Protein AF-A0A7C1ZHV8-F1 (afdb_monomer)

Sequence (47 aa):
EETKHRALAVGKAMFDALEMESKSSGKVIKNIHTIQDSIWEFEKSFT

Solvent-accessible surface area (backbone atoms only — not comparable to full-atom values): 3186 Å² total; per-residue (Å²): 140,82,82,61,103,59,88,63,63,47,57,47,73,72,58,54,74,70,57,49,73,70,49,92,70,80,88,53,58,48,79,74,47,42,71,83,36,74,67,47,54,44,60,72,66,74,115

Radius of gyration: 13.81 Å; Cα contacts (8 Å, |Δi|>4): 35; chains: 1; bounding box: 34×20×30 Å

Mean predicted aligned error: 8.02 Å

Nearest PDB structures (foldseek):
  3d79-assembly1_A  TM=9.077E-01  e=2.232E-01  Pyrococcus horikoshii
  3r90-assembly1_D  TM=8.085E-01  e=6.846E-01  Homo sapiens
  1q7h-assembly1_A  TM=7.585E-01  e=1.702E+00  Thermoplasma acidophilum DSM 1728

Foldseek 3Di:
DVPDPDDFFDFAAPDDPVVVVVDPDDDGTHTDGGCPDPVVVCVVVVD

Secondary structure (DSSP, 8-state):
---SS---EEEEESS-HHHHHH-SSS--EEEEEETTSHHHHHHHH--

pLDDT: mean 77.94, std 11.5, r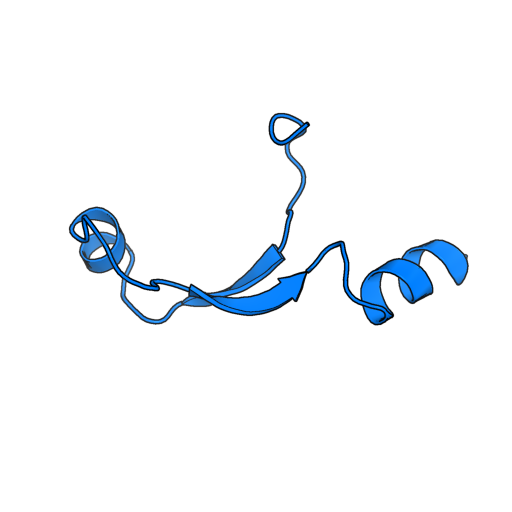ange [47.88, 90.5]

Structure (mmCIF, N/CA/C/O backbone):
data_AF-A0A7C1ZHV8-F1
#
_entry.id   AF-A0A7C1ZHV8-F1
#
loop_
_atom_site.group_PDB
_atom_site.id
_atom_site.type_symbol
_atom_site.label_atom_id
_atom_site.label_alt_id
_atom_site.label_comp_id
_atom_site.label_asym_id
_atom_site.label_entity_id
_atom_site.label_seq_id
_atom_site.pdbx_PDB_ins_code
_atom_site.Cartn_x
_atom_site.Cartn_y
_atom_site.Cartn_z
_atom_site.occupancy
_atom_site.B_iso_or_equiv
_atom_site.auth_seq_id
_atom_site.auth_comp_id
_atom_site.auth_asym_id
_atom_site.auth_atom_id
_atom_site.pdbx_PDB_model_num
ATOM 1 N N . GLU A 1 1 ? 16.123 7.061 9.669 1.00 48.91 1 GLU A N 1
ATOM 2 C CA . GLU A 1 1 ? 16.003 7.583 8.293 1.00 48.91 1 GLU A CA 1
ATOM 3 C C . GLU A 1 1 ? 14.699 7.104 7.641 1.00 48.91 1 GLU A C 1
ATOM 5 O O . GLU A 1 1 ? 14.728 6.362 6.675 1.00 48.91 1 GLU A O 1
ATOM 10 N N . GLU A 1 2 ? 13.547 7.543 8.154 1.00 47.88 2 GLU A N 1
ATOM 11 C CA . GLU A 1 2 ? 12.225 7.372 7.502 1.00 47.88 2 GLU A CA 1
ATOM 12 C C . GLU A 1 2 ? 11.580 8.739 7.188 1.00 47.88 2 GLU A C 1
ATOM 14 O O . GLU A 1 2 ? 10.440 8.840 6.757 1.00 47.88 2 GLU A O 1
ATOM 19 N N . THR A 1 3 ? 12.334 9.820 7.408 1.00 52.94 3 THR A N 1
ATOM 20 C CA . THR A 1 3 ? 11.909 11.224 7.300 1.00 52.94 3 THR A CA 1
ATOM 21 C C . THR A 1 3 ? 12.320 11.891 5.988 1.00 52.94 3 THR A C 1
ATOM 23 O O . THR A 1 3 ? 12.025 13.061 5.766 1.00 52.94 3 THR A O 1
ATOM 26 N N . LYS A 1 4 ? 12.989 11.163 5.091 1.00 61.00 4 LYS A N 1
ATOM 27 C CA . LYS A 1 4 ? 13.200 11.609 3.709 1.00 61.00 4 LYS A CA 1
ATOM 28 C C . LYS A 1 4 ? 11.902 11.279 2.974 1.00 61.00 4 LYS A C 1
ATOM 30 O O . LYS A 1 4 ? 11.506 10.125 3.050 1.00 61.00 4 LYS A O 1
ATOM 35 N N . HIS A 1 5 ? 11.239 12.243 2.323 1.00 65.62 5 HIS A N 1
ATOM 36 C CA . HIS A 1 5 ? 9.973 12.093 1.570 1.00 65.62 5 HIS A CA 1
ATOM 37 C C . HIS A 1 5 ? 10.071 11.104 0.386 1.00 65.62 5 HIS A C 1
ATOM 39 O O . HIS A 1 5 ? 9.848 11.447 -0.771 1.00 65.62 5 HIS A O 1
ATOM 45 N N . ARG A 1 6 ? 10.469 9.870 0.669 1.00 72.31 6 ARG A N 1
ATOM 46 C CA . ARG A 1 6 ? 10.806 8.813 -0.266 1.00 72.31 6 ARG A CA 1
ATOM 47 C C . ARG A 1 6 ? 9.934 7.618 0.069 1.00 72.31 6 ARG A C 1
ATOM 49 O O . ARG A 1 6 ? 9.799 7.250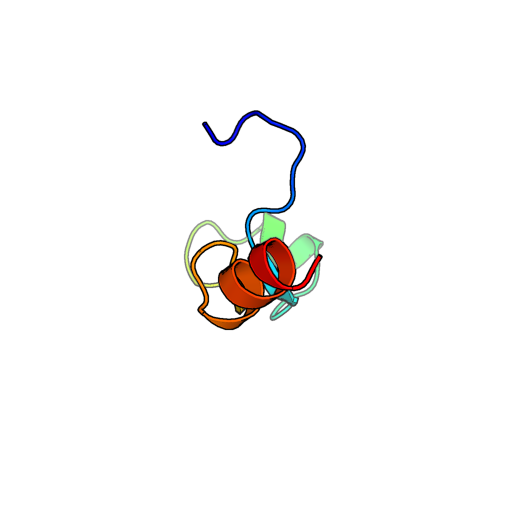 1.233 1.00 72.31 6 ARG A O 1
ATOM 56 N N . ALA A 1 7 ? 9.353 7.013 -0.958 1.00 77.19 7 ALA A N 1
ATOM 57 C CA . ALA A 1 7 ? 8.599 5.782 -0.793 1.00 77.19 7 ALA A CA 1
ATOM 58 C C . ALA A 1 7 ? 9.521 4.663 -0.270 1.00 77.19 7 ALA A C 1
ATOM 60 O O . ALA A 1 7 ? 10.613 4.460 -0.801 1.00 77.19 7 ALA A O 1
ATOM 61 N N . LEU A 1 8 ? 9.077 3.960 0.776 1.00 81.31 8 LEU A N 1
ATOM 62 C CA . LEU A 1 8 ? 9.806 2.847 1.405 1.00 81.31 8 LEU A CA 1
ATOM 63 C C . LEU A 1 8 ? 9.323 1.476 0.906 1.00 81.31 8 LEU A C 1
ATOM 65 O O . LEU A 1 8 ? 10.067 0.497 0.916 1.00 81.31 8 LEU A O 1
ATOM 69 N N . ALA A 1 9 ? 8.066 1.392 0.475 1.00 83.75 9 ALA A N 1
ATOM 70 C CA . ALA A 1 9 ? 7.474 0.183 -0.073 1.00 83.75 9 ALA A CA 1
ATOM 71 C C . ALA A 1 9 ? 6.252 0.526 -0.928 1.00 83.75 9 ALA A C 1
ATOM 73 O O . ALA A 1 9 ? 5.601 1.553 -0.730 1.00 83.75 9 ALA A O 1
ATOM 74 N N . VAL A 1 10 ? 5.928 -0.371 -1.851 1.00 84.88 10 VAL A N 1
ATOM 75 C CA . VAL A 1 10 ? 4.729 -0.341 -2.682 1.00 84.88 10 VAL A CA 1
ATOM 76 C C . VAL A 1 10 ? 3.915 -1.596 -2.384 1.00 84.88 10 VAL A C 1
ATOM 78 O O . VAL A 1 10 ? 4.439 -2.707 -2.272 1.00 84.88 10 VAL A O 1
ATOM 81 N N . GLY A 1 11 ? 2.605 -1.433 -2.240 1.00 87.06 11 GLY A N 1
ATOM 82 C CA . GLY A 1 11 ? 1.708 -2.535 -1.928 1.00 87.06 11 GLY A CA 1
ATOM 83 C C . GLY A 1 11 ? 0.279 -2.269 -2.374 1.00 87.06 11 GLY A C 1
ATOM 84 O O . GLY A 1 11 ? -0.070 -1.163 -2.779 1.00 87.06 11 GLY A O 1
ATOM 85 N N . LYS A 1 12 ? -0.556 -3.305 -2.293 1.00 90.50 12 LYS A N 1
ATOM 86 C CA . LYS A 1 12 ? -1.986 -3.224 -2.594 1.00 90.50 12 LYS A CA 1
ATOM 87 C C . LYS A 1 12 ? -2.780 -2.960 -1.318 1.00 90.50 12 LYS A C 1
ATOM 89 O O . LYS A 1 12 ? -2.633 -3.693 -0.337 1.00 90.50 12 LYS A O 1
ATOM 94 N N . ALA A 1 13 ? -3.642 -1.950 -1.360 1.00 90.00 13 ALA A N 1
ATOM 95 C CA . ALA A 1 13 ? -4.607 -1.667 -0.306 1.00 90.00 13 ALA A CA 1
ATOM 96 C C . ALA A 1 13 ? -5.551 -2.863 -0.088 1.00 90.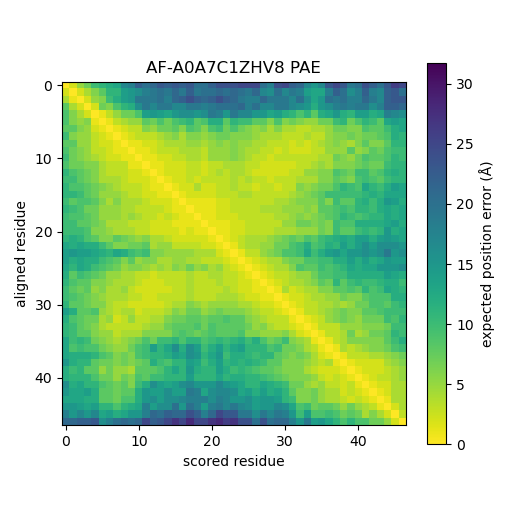00 13 ALA A C 1
ATOM 98 O O . ALA A 1 13 ? -6.039 -3.455 -1.053 1.00 90.00 13 ALA A O 1
ATOM 99 N N . MET A 1 14 ? -5.770 -3.242 1.175 1.00 89.00 14 MET A N 1
ATOM 100 C CA . MET A 1 14 ? -6.708 -4.314 1.545 1.00 89.00 14 MET A CA 1
ATOM 101 C C . MET A 1 14 ? -8.063 -3.795 2.033 1.00 89.00 14 MET A C 1
ATOM 103 O O . MET A 1 14 ? -9.001 -4.579 2.123 1.00 89.00 14 MET A O 1
ATOM 107 N N . PHE A 1 15 ? -8.141 -2.507 2.350 1.00 89.19 15 PHE A N 1
ATOM 108 C CA . PHE A 1 15 ? -9.312 -1.821 2.887 1.00 89.19 15 PHE A CA 1
ATOM 109 C C . PHE A 1 15 ? -9.405 -0.435 2.252 1.00 89.19 15 PHE A C 1
ATOM 111 O O . PHE A 1 15 ? -8.406 0.059 1.719 1.00 89.19 15 PHE A O 1
ATOM 118 N N . ASP A 1 16 ? -10.567 0.197 2.339 1.00 89.88 16 ASP A N 1
ATOM 119 C CA . ASP A 1 16 ? -10.721 1.578 1.890 1.00 89.88 16 ASP A CA 1
ATOM 120 C C . ASP A 1 16 ? -10.068 2.555 2.880 1.00 89.88 16 ASP A C 1
ATOM 122 O O . ASP A 1 16 ? -9.792 2.214 4.032 1.00 89.88 16 ASP A O 1
ATOM 126 N N . ALA A 1 17 ? -9.803 3.790 2.443 1.00 87.94 17 ALA A N 1
ATOM 127 C CA . ALA A 1 17 ? -9.038 4.767 3.227 1.00 87.94 17 ALA A CA 1
ATOM 128 C C . ALA A 1 17 ? -9.624 5.006 4.633 1.00 87.94 17 ALA A C 1
ATOM 130 O O . ALA A 1 17 ? -8.898 4.955 5.623 1.00 87.94 17 ALA A O 1
ATOM 131 N N . LEU A 1 18 ? -10.947 5.171 4.727 1.00 89.69 18 LEU A N 1
ATOM 132 C CA . LEU A 1 18 ? -11.648 5.379 6.000 1.00 89.69 18 LEU A CA 1
ATOM 133 C C . LEU A 1 18 ? -11.563 4.152 6.917 1.00 89.69 18 LEU A C 1
ATOM 135 O O . LEU A 1 18 ? -11.392 4.270 8.130 1.00 89.69 18 LEU A O 1
ATOM 139 N N . GLU A 1 19 ? -11.649 2.954 6.340 1.00 86.06 19 GLU A N 1
ATOM 140 C CA . GLU A 1 19 ? -11.532 1.710 7.096 1.00 86.06 19 GLU A CA 1
ATOM 141 C C . GLU A 1 19 ? -10.105 1.505 7.613 1.00 86.06 19 GLU A C 1
ATOM 143 O O . GLU A 1 19 ? -9.926 1.044 8.741 1.00 86.06 19 GLU A O 1
ATOM 148 N N . MET A 1 20 ? -9.089 1.882 6.828 1.00 88.44 20 MET A N 1
ATOM 149 C CA . MET A 1 20 ? -7.692 1.853 7.265 1.00 88.44 20 MET A CA 1
ATOM 150 C C . MET A 1 20 ? -7.435 2.804 8.433 1.00 88.44 20 MET A C 1
ATOM 152 O O . MET A 1 20 ? -6.793 2.393 9.396 1.00 88.44 20 MET A O 1
ATOM 156 N N . GLU A 1 21 ? -7.953 4.033 8.379 1.00 88.12 21 GLU A N 1
ATOM 157 C CA . GLU A 1 21 ? -7.809 5.017 9.462 1.00 88.12 21 GLU A CA 1
ATOM 158 C C . GLU 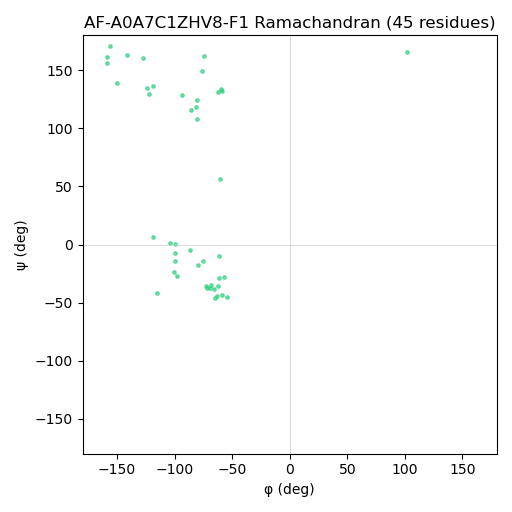A 1 21 ? -8.458 4.538 10.766 1.00 88.12 21 GLU A C 1
ATOM 160 O O . GLU A 1 21 ? -7.930 4.765 11.854 1.00 88.12 21 GLU A O 1
ATOM 165 N N . SER A 1 22 ? -9.580 3.821 10.665 1.00 88.75 22 SER A N 1
ATOM 166 C CA . SER A 1 22 ? -10.293 3.285 11.828 1.00 88.75 22 SER A CA 1
ATOM 167 C C . SER A 1 22 ? -9.621 2.064 12.478 1.00 88.75 22 SER A C 1
ATOM 169 O O . SER A 1 22 ? -9.981 1.677 13.594 1.00 88.75 22 SER A O 1
ATOM 171 N N . LYS A 1 23 ? -8.651 1.425 11.806 1.00 84.38 23 LYS A N 1
ATOM 172 C CA . LYS A 1 23 ? -7.986 0.215 12.306 1.00 84.38 23 LYS A CA 1
ATOM 173 C C . LYS A 1 23 ? -6.813 0.557 13.219 1.00 84.38 23 LYS A C 1
ATOM 175 O O . LYS A 1 23 ? -5.782 1.051 12.786 1.00 84.38 23 LYS A O 1
ATOM 180 N N . SER A 1 24 ? -6.932 0.165 14.485 1.00 81.44 24 SER A N 1
ATOM 181 C CA . SER A 1 24 ? -5.864 0.295 15.485 1.00 81.44 24 SER A CA 1
ATOM 182 C C . SER A 1 24 ? -4.787 -0.792 15.392 1.00 81.44 24 SER A C 1
ATOM 184 O O . SER A 1 24 ? -3.706 -0.640 15.955 1.00 81.44 24 SER A O 1
ATOM 186 N N . SER A 1 25 ? -5.071 -1.911 14.717 1.00 84.06 25 SER A N 1
ATOM 187 C CA . SER A 1 25 ? -4.126 -3.017 14.543 1.00 84.06 25 SER A CA 1
ATOM 188 C C . SER A 1 25 ? -4.486 -3.908 13.351 1.00 84.06 25 SER A C 1
ATOM 190 O O . SER A 1 25 ? -5.619 -3.913 12.859 1.00 84.06 25 SER A O 1
ATOM 192 N N . GLY A 1 26 ? -3.504 -4.686 12.895 1.00 82.56 26 GLY A N 1
ATOM 193 C CA . GLY A 1 26 ? -3.635 -5.591 11.757 1.00 82.56 26 GLY A CA 1
ATOM 194 C C . GLY A 1 26 ? -3.014 -5.041 10.473 1.00 82.56 26 GLY A C 1
ATOM 195 O O . GLY A 1 26 ? -2.657 -3.871 10.360 1.00 82.56 26 GLY A O 1
ATOM 196 N N . LYS A 1 27 ? -2.840 -5.924 9.489 1.00 84.38 27 LYS A N 1
ATOM 197 C CA . LYS A 1 27 ? -2.200 -5.584 8.216 1.00 84.38 27 LYS A CA 1
ATOM 198 C C . LYS A 1 27 ? -3.207 -4.905 7.286 1.00 84.38 27 LYS A C 1
ATOM 200 O O . LYS A 1 27 ? -4.189 -5.531 6.900 1.00 84.38 27 LYS A O 1
ATOM 205 N N . VAL A 1 28 ? -2.939 -3.654 6.910 1.00 87.94 28 VAL A N 1
ATOM 206 C CA . VAL A 1 28 ? -3.824 -2.848 6.042 1.00 87.94 28 VAL A CA 1
ATOM 207 C C . VAL A 1 28 ? -3.371 -2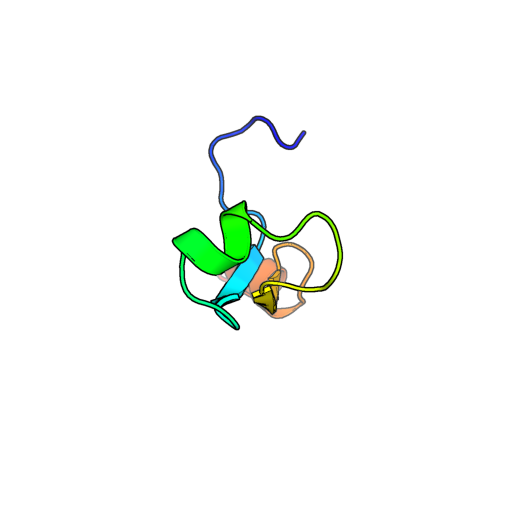.786 4.579 1.00 87.94 28 VAL A C 1
ATOM 209 O O . VAL A 1 28 ? -4.190 -2.615 3.677 1.00 87.94 28 VAL A O 1
ATOM 212 N N . ILE A 1 29 ? -2.077 -2.998 4.323 1.00 86.06 29 ILE A N 1
ATOM 213 C CA . ILE A 1 29 ? -1.493 -3.039 2.978 1.00 86.06 29 ILE A CA 1
ATOM 214 C C . ILE A 1 29 ? -0.810 -4.390 2.767 1.00 86.06 29 ILE A C 1
ATOM 216 O O . ILE A 1 29 ? 0.025 -4.837 3.563 1.00 86.06 29 ILE A O 1
ATOM 220 N N . LYS A 1 30 ? -1.130 -5.049 1.653 1.00 87.69 30 LYS A N 1
ATOM 221 C CA . LYS A 1 30 ? -0.389 -6.214 1.178 1.00 87.69 30 LYS A CA 1
ATOM 222 C C . LYS A 1 30 ? 0.859 -5.733 0.444 1.00 87.69 30 LYS A C 1
ATOM 224 O O . LYS A 1 30 ? 0.761 -5.201 -0.656 1.00 87.69 30 LYS A O 1
ATOM 229 N N . ASN A 1 31 ? 2.016 -5.929 1.064 1.00 85.31 31 ASN A N 1
ATOM 230 C CA . ASN A 1 31 ? 3.314 -5.596 0.485 1.00 85.31 31 ASN A CA 1
ATOM 231 C C . ASN A 1 31 ? 3.5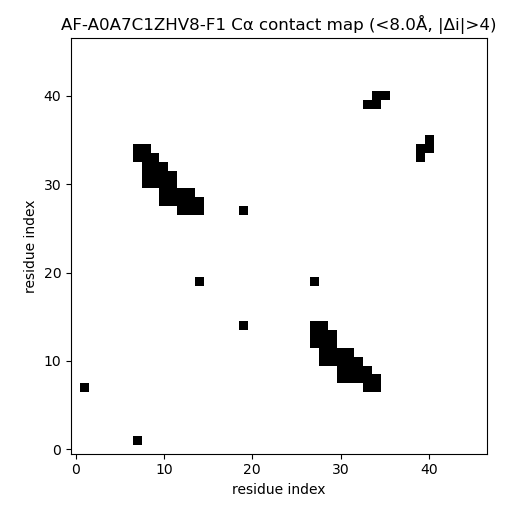42 -6.354 -0.838 1.00 85.31 31 ASN A C 1
ATOM 233 O O . ASN A 1 31 ? 3.270 -7.556 -0.903 1.00 85.31 31 ASN A O 1
ATOM 237 N N . ILE A 1 32 ? 3.978 -5.632 -1.868 1.00 82.50 32 ILE A N 1
ATOM 238 C CA . ILE A 1 32 ? 4.314 -6.168 -3.193 1.00 82.50 32 ILE A CA 1
ATOM 239 C C . ILE A 1 32 ? 5.801 -5.978 -3.463 1.00 82.50 32 ILE A C 1
ATOM 241 O O . ILE A 1 32 ? 6.427 -6.885 -4.001 1.00 82.50 32 ILE A O 1
ATOM 245 N N . HIS A 1 33 ? 6.344 -4.815 -3.108 1.00 81.12 33 HIS A N 1
ATOM 246 C CA . HIS A 1 33 ? 7.733 -4.489 -3.366 1.00 81.12 33 HIS A CA 1
ATOM 247 C C . HIS A 1 33 ? 8.293 -3.543 -2.304 1.00 81.12 33 HIS A C 1
ATOM 249 O O . HIS A 1 33 ? 7.621 -2.589 -1.907 1.00 81.12 33 H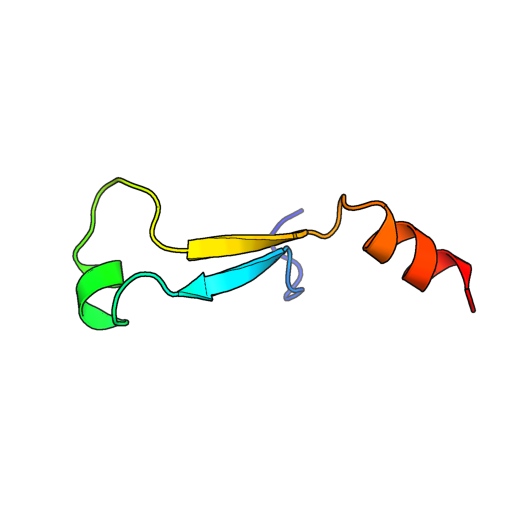IS A O 1
ATOM 255 N N . THR A 1 34 ? 9.530 -3.768 -1.867 1.00 83.69 34 THR A N 1
ATOM 256 C CA . THR A 1 34 ? 10.214 -2.913 -0.888 1.00 83.69 34 THR A CA 1
ATOM 257 C C . THR A 1 34 ? 11.581 -2.449 -1.353 1.00 83.69 34 THR A C 1
ATOM 259 O O . THR A 1 34 ? 12.220 -3.078 -2.191 1.00 83.69 34 THR A O 1
ATOM 262 N N . ILE A 1 35 ? 12.072 -1.377 -0.727 1.00 75.75 35 ILE A N 1
ATOM 263 C CA . ILE A 1 35 ? 13.419 -0.840 -0.965 1.00 75.75 35 ILE A CA 1
ATOM 264 C C . ILE A 1 35 ? 14.566 -1.812 -0.625 1.00 75.75 35 ILE A C 1
ATOM 266 O O . ILE A 1 35 ? 15.718 -1.496 -0.909 1.00 75.75 35 ILE A O 1
ATOM 270 N N . GLN A 1 36 ? 14.275 -2.943 0.027 1.00 72.81 36 GLN A N 1
ATOM 271 C CA . GLN A 1 36 ? 15.246 -3.989 0.372 1.00 72.81 36 GLN A CA 1
ATOM 272 C C . GLN A 1 36 ? 15.138 -5.212 -0.551 1.00 72.81 36 GLN A C 1
ATOM 274 O O . GLN A 1 36 ? 15.867 -6.186 -0.370 1.00 72.81 36 GLN A O 1
ATOM 279 N N . ASP A 1 37 ? 14.235 -5.189 -1.531 1.00 77.88 37 ASP A N 1
ATOM 280 C CA . ASP A 1 37 ? 14.075 -6.302 -2.455 1.00 77.88 37 ASP A CA 1
ATOM 281 C C . ASP A 1 37 ? 15.202 -6.318 -3.490 1.00 77.88 37 ASP A C 1
ATOM 283 O O . ASP A 1 37 ? 15.679 -5.281 -3.956 1.00 77.88 37 ASP A O 1
ATOM 287 N N . SER A 1 38 ? 15.557 -7.518 -3.946 1.00 73.56 38 SER A N 1
ATOM 288 C CA . SER A 1 38 ? 16.606 -7.732 -4.951 1.00 73.56 38 SER A CA 1
ATOM 289 C C . SER A 1 38 ? 16.357 -6.979 -6.264 1.00 73.56 38 SER A C 1
ATOM 291 O O . SER A 1 38 ? 17.303 -6.618 -6.953 1.00 73.56 38 SER A O 1
ATOM 293 N N . ILE A 1 39 ? 15.090 -6.715 -6.601 1.00 73.75 39 ILE A N 1
ATOM 294 C CA . ILE A 1 39 ? 14.697 -5.949 -7.795 1.00 73.75 39 ILE A CA 1
ATOM 295 C C . ILE A 1 39 ? 15.011 -4.452 -7.628 1.00 73.75 39 ILE A C 1
ATOM 297 O O . ILE A 1 39 ? 15.426 -3.808 -8.586 1.00 73.75 39 ILE A O 1
ATOM 301 N N . TRP A 1 40 ? 14.871 -3.907 -6.416 1.00 69.25 40 TRP A N 1
ATOM 302 C CA . TRP A 1 40 ? 15.168 -2.501 -6.123 1.00 69.25 40 TRP A CA 1
ATOM 303 C C . TRP A 1 40 ? 16.681 -2.238 -6.134 1.00 69.25 40 TRP A C 1
ATOM 305 O O . TRP A 1 40 ? 17.143 -1.218 -6.635 1.00 69.25 40 TRP A O 1
ATOM 315 N N . GLU A 1 41 ? 17.477 -3.187 -5.633 1.00 68.69 41 GLU A N 1
ATOM 316 C CA . GLU A 1 41 ? 18.945 -3.137 -5.730 1.00 68.69 41 GLU A CA 1
A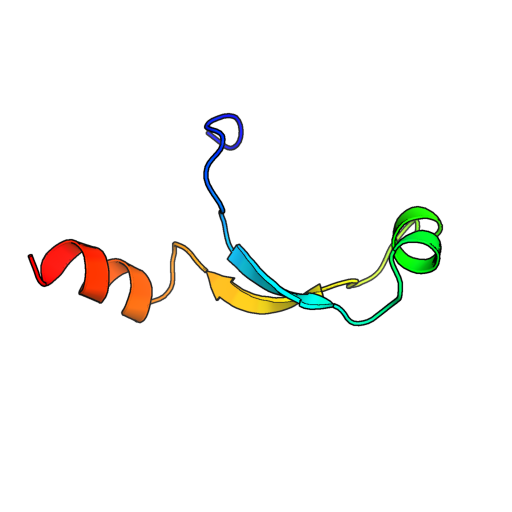TOM 317 C C . GLU A 1 41 ? 19.442 -3.311 -7.173 1.00 68.69 41 GLU A C 1
ATOM 319 O O . GLU A 1 41 ? 20.415 -2.670 -7.582 1.00 68.69 41 GLU A O 1
ATOM 324 N N . PHE A 1 42 ? 18.749 -4.131 -7.969 1.00 72.94 42 PHE A N 1
ATOM 325 C CA . PHE A 1 42 ? 19.035 -4.279 -9.393 1.00 72.94 42 PHE A CA 1
ATOM 326 C C . PHE A 1 42 ? 18.775 -2.977 -10.161 1.00 72.94 42 PHE A C 1
ATOM 328 O O . PHE A 1 42 ? 19.638 -2.555 -10.924 1.00 72.94 42 PHE A O 1
ATOM 335 N N . GLU A 1 43 ? 17.646 -2.302 -9.923 1.00 71.56 43 GLU A N 1
ATOM 336 C CA . GLU A 1 43 ? 17.322 -1.016 -10.565 1.00 71.56 43 GLU A CA 1
ATOM 337 C C . GLU A 1 43 ? 18.376 0.061 -10.270 1.00 71.56 43 GLU A C 1
ATOM 339 O O . GLU A 1 43 ? 18.854 0.718 -11.194 1.00 71.56 43 GLU A O 1
ATOM 344 N N . LYS A 1 44 ? 18.839 0.164 -9.018 1.00 67.75 44 LYS A N 1
ATOM 345 C CA . LYS A 1 44 ? 19.933 1.080 -8.648 1.00 67.75 44 LYS A CA 1
ATOM 346 C C . LYS A 1 44 ? 21.255 0.790 -9.356 1.00 67.75 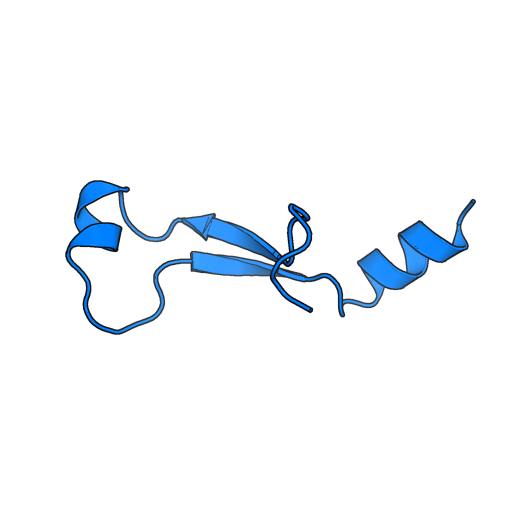44 LYS A C 1
ATOM 348 O O . LYS A 1 44 ? 22.058 1.705 -9.514 1.00 67.75 44 LYS A O 1
ATOM 353 N N . SER A 1 45 ? 21.504 -0.468 -9.713 1.00 69.12 45 SER A N 1
ATOM 354 C CA . SER A 1 45 ? 22.784 -0.930 -10.266 1.00 69.12 45 SER A CA 1
ATOM 355 C C . SER A 1 45 ? 22.774 -1.062 -11.792 1.00 69.12 45 SER A C 1
ATOM 357 O O . SER A 1 45 ? 23.811 -1.349 -12.380 1.00 69.12 45 SER A O 1
ATOM 359 N N . PHE A 1 46 ? 21.613 -0.901 -12.436 1.00 68.06 46 PHE A N 1
ATOM 360 C CA . PHE A 1 46 ? 21.442 -1.068 -13.883 1.00 68.06 46 PHE A CA 1
ATOM 361 C C . PHE A 1 46 ? 21.742 0.213 -14.692 1.00 68.06 46 PHE A C 1
ATOM 363 O O . PHE A 1 46 ? 21.715 0.172 -15.919 1.00 68.06 46 PHE A O 1
ATOM 370 N N . THR A 1 47 ? 22.020 1.341 -14.025 1.00 50.41 47 THR A N 1
ATOM 371 C CA . THR A 1 47 ? 22.380 2.625 -14.664 1.00 50.41 47 THR A CA 1
ATOM 372 C C . THR A 1 47 ? 23.873 2.736 -14.945 1.00 50.41 47 THR A C 1
ATOM 374 O O . THR A 1 47 ? 24.666 2.395 -14.040 1.00 50.41 47 THR A O 1
#